Protein AF-A0A382QI37-F1 (afdb_monomer_lite)

Organism: NCBI:txid408172

Sequence (113 aa):
MNSPVSLENLIPEDISNKLNDAGVSFSELRKGCTTPEKLTEAIYTHWRSGAIRVERNWNGILDSPEIVHYSNSACFLPDDRIFLESTHSQTSWKVATWNVNSIRTRLPLLLNW

pLDDT: mean 76.85, std 12.62, range [31.05, 90.56]

Foldseek 3Di:
DDDLPALPNFADPVVVVCLAPPFDFPLVRCVRGPDNVSNQVSLLVCLVQVQKWKWACVVVPDPGTDTDHDDPPDDGDRGITIHGHDDPRPPVPPDDDDDPVVCVVCVVVVVVD

Secondary structure (DSSP, 8-state):
------HHHHS-HHHHHHHHHT-EEHHHHHHS-S-HHHHHHHHHHHHHTT-EEEEE-GGGTSSS-EEEPP-TT----TT-EEEE---------------HHHHHHHHHHHTT-

Structure (mmCIF, N/CA/C/O backbone):
data_AF-A0A382QI37-F1
#
_entry.id   AF-A0A382QI37-F1
#
loop_
_atom_site.group_PDB
_atom_site.id
_atom_site.type_symbol
_atom_site.label_atom_id
_atom_site.label_alt_id
_atom_site.label_comp_id
_atom_site.label_asym_id
_atom_site.label_entity_id
_atom_site.label_seq_id
_atom_site.pdbx_PDB_ins_code
_atom_site.Cartn_x
_atom_site.Cartn_y
_atom_site.Cartn_z
_atom_site.occupancy
_atom_site.B_iso_or_equiv
_atom_site.auth_seq_id
_atom_site.auth_comp_id
_atom_site.auth_asym_id
_atom_site.auth_atom_id
_atom_site.pdbx_PDB_model_num
ATOM 1 N N . MET A 1 1 ? 4.451 9.432 24.226 1.00 31.05 1 MET A N 1
ATOM 2 C CA . MET A 1 1 ? 4.813 8.222 23.462 1.00 31.05 1 MET A CA 1
ATOM 3 C C . MET A 1 1 ? 3.535 7.719 22.818 1.00 31.05 1 MET A C 1
ATOM 5 O O . MET A 1 1 ? 2.709 7.158 23.522 1.00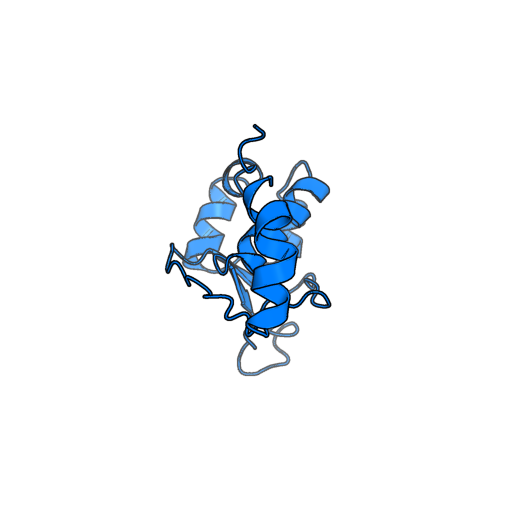 31.05 1 MET A O 1
ATOM 9 N N . ASN A 1 2 ? 3.309 8.019 21.539 1.00 33.28 2 ASN A N 1
ATOM 10 C CA . ASN A 1 2 ? 2.164 7.462 20.822 1.00 33.28 2 ASN A CA 1
ATOM 11 C C . ASN A 1 2 ? 2.604 6.092 20.317 1.00 33.28 2 ASN A C 1
ATOM 13 O O . ASN A 1 2 ? 3.533 6.019 19.514 1.00 33.28 2 ASN A O 1
ATOM 17 N N . SER A 1 3 ? 2.001 5.021 20.834 1.00 42.34 3 SER A N 1
ATOM 18 C CA . SER A 1 3 ? 2.168 3.696 20.241 1.00 42.34 3 SER A CA 1
ATOM 19 C C . SER A 1 3 ? 1.831 3.790 18.751 1.00 42.34 3 SER A C 1
ATOM 21 O O . SER A 1 3 ? 0.849 4.464 18.418 1.00 42.34 3 SER A O 1
ATOM 23 N N . PRO A 1 4 ? 2.624 3.179 17.851 1.00 51.38 4 PRO A N 1
ATOM 24 C CA . PRO A 1 4 ? 2.253 3.124 16.447 1.00 51.38 4 PRO A CA 1
ATOM 25 C C . PRO A 1 4 ? 0.857 2.511 16.382 1.00 51.38 4 PRO A C 1
ATOM 27 O O . PRO A 1 4 ? 0.600 1.476 16.999 1.00 51.38 4 PRO A O 1
ATOM 30 N N . VAL A 1 5 ? -0.074 3.205 15.732 1.00 54.00 5 VAL A N 1
ATOM 31 C CA . VAL A 1 5 ? -1.415 2.668 15.530 1.00 54.00 5 VAL A CA 1
ATOM 32 C C . VAL A 1 5 ? -1.242 1.457 14.626 1.00 54.00 5 VAL A C 1
ATOM 34 O O . VAL A 1 5 ? -0.999 1.607 13.431 1.00 54.00 5 VAL A O 1
ATOM 37 N N . SER A 1 6 ? -1.278 0.267 15.223 1.00 62.72 6 SER A N 1
ATOM 38 C CA . SER A 1 6 ? -1.120 -0.979 14.486 1.00 62.72 6 SER A CA 1
ATOM 39 C C . SER A 1 6 ? -2.221 -1.076 13.441 1.00 62.72 6 SER A C 1
ATOM 41 O O . SER A 1 6 ? -3.396 -0.887 13.758 1.00 62.72 6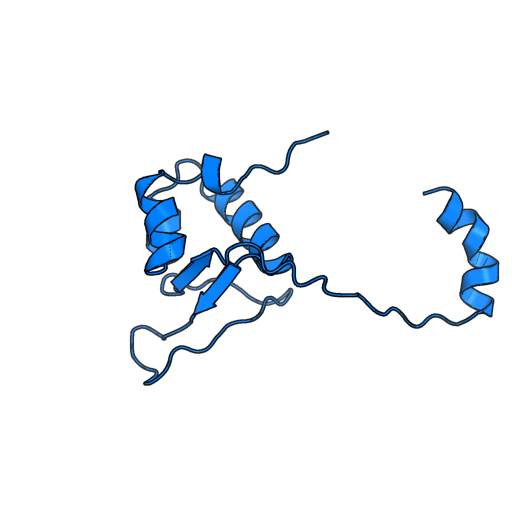 SER A O 1
ATOM 43 N N . LEU A 1 7 ? -1.830 -1.371 12.202 1.00 68.38 7 LEU A N 1
ATOM 44 C CA . LEU A 1 7 ? -2.733 -1.581 11.070 1.00 68.38 7 LEU A CA 1
ATOM 45 C C . LEU A 1 7 ? -3.856 -2.580 11.421 1.00 68.38 7 LEU A C 1
ATOM 47 O O . LEU A 1 7 ? -5.011 -2.372 11.064 1.00 68.38 7 LEU A O 1
ATOM 51 N N . GLU A 1 8 ? -3.518 -3.584 12.232 1.00 67.50 8 GLU A N 1
ATOM 52 C CA . GLU A 1 8 ? -4.408 -4.604 12.806 1.00 67.50 8 GLU A CA 1
ATOM 53 C C . GLU A 1 8 ? -5.566 -4.032 13.642 1.00 67.50 8 GLU A C 1
ATOM 55 O O . GLU A 1 8 ? -6.646 -4.604 13.663 1.00 67.50 8 GLU A O 1
ATOM 60 N N . ASN A 1 9 ? -5.386 -2.875 14.289 1.00 68.69 9 ASN A N 1
ATOM 61 C CA . ASN A 1 9 ? -6.438 -2.230 15.085 1.00 68.69 9 ASN A CA 1
ATOM 62 C C . ASN A 1 9 ? -7.369 -1.343 14.241 1.00 68.69 9 ASN A C 1
ATOM 64 O O . ASN A 1 9 ? -8.397 -0.879 14.734 1.00 68.69 9 ASN A O 1
ATOM 68 N N . LEU A 1 10 ? -6.989 -1.042 12.994 1.00 71.31 10 LEU A N 1
ATOM 69 C CA . LEU A 1 10 ? -7.743 -0.168 12.088 1.00 71.31 10 LEU A CA 1
ATOM 70 C C . LEU A 1 10 ? -8.581 -0.945 11.070 1.00 71.31 10 LEU A C 1
ATOM 72 O O . LEU A 1 10 ? -9.386 -0.339 10.359 1.00 71.31 10 LEU A O 1
ATOM 76 N N . ILE A 1 11 ? -8.375 -2.256 10.974 1.00 75.94 11 ILE A N 1
ATOM 77 C CA . ILE A 1 11 ? -8.949 -3.112 9.943 1.00 75.94 11 ILE A CA 1
ATOM 78 C C . ILE A 1 11 ? -9.641 -4.304 10.625 1.00 75.94 11 ILE A C 1
ATOM 80 O O . ILE A 1 11 ? -9.088 -4.858 11.571 1.00 75.94 11 ILE A O 1
ATOM 84 N N . PRO A 1 12 ? -10.831 -4.726 10.159 1.00 75.12 12 PRO A N 1
ATOM 85 C CA . PRO A 1 12 ? -11.477 -5.952 10.622 1.00 75.12 12 PRO A CA 1
ATOM 86 C C . PRO A 1 12 ? -10.579 -7.191 10.484 1.00 75.12 12 PRO A C 1
ATOM 88 O O . PRO A 1 12 ? -9.864 -7.343 9.492 1.00 75.12 12 PRO A O 1
ATOM 91 N N . GLU A 1 13 ? -10.680 -8.116 11.437 1.00 72.38 13 GLU A N 1
ATOM 92 C CA . GLU A 1 13 ? -9.867 -9.342 11.500 1.00 72.38 13 GLU A CA 1
ATOM 93 C C . GLU A 1 13 ? -9.999 -10.202 10.223 1.00 72.38 13 GLU A C 1
ATOM 95 O O . GLU A 1 13 ? -9.010 -10.719 9.704 1.00 72.38 13 GLU A O 1
ATOM 100 N N . ASP A 1 14 ? -11.195 -10.233 9.621 1.00 74.81 14 ASP A N 1
ATOM 101 C CA . ASP A 1 14 ? -11.466 -10.902 8.340 1.00 74.81 14 ASP A CA 1
ATOM 102 C C . ASP A 1 14 ? -10.627 -10.351 7.174 1.00 74.81 14 ASP A C 1
ATOM 104 O O . ASP A 1 14 ? -10.200 -11.096 6.289 1.00 74.81 14 ASP A O 1
ATOM 108 N N . ILE A 1 15 ? -10.394 -9.035 7.151 1.00 77.38 15 ILE A N 1
ATOM 109 C CA . ILE A 1 15 ? -9.594 -8.370 6.115 1.00 77.38 15 ILE A CA 1
ATOM 110 C C . ILE A 1 15 ? -8.101 -8.553 6.417 1.00 77.38 15 ILE A C 1
ATOM 112 O O . ILE A 1 15 ? -7.321 -8.749 5.488 1.00 77.38 15 ILE A O 1
ATOM 116 N N . SER A 1 16 ? -7.712 -8.559 7.697 1.00 75.50 16 SER A N 1
ATOM 117 C CA . SER A 1 16 ? -6.336 -8.843 8.132 1.00 75.50 16 SER A CA 1
ATOM 118 C C . SER A 1 16 ? -5.864 -10.231 7.682 1.00 75.50 16 SER A C 1
ATOM 120 O O . SER A 1 16 ? -4.790 -10.370 7.100 1.00 75.50 16 SER A O 1
ATOM 122 N N . ASN A 1 17 ? -6.705 -11.256 7.839 1.00 75.50 17 ASN A N 1
ATOM 123 C CA . ASN A 1 17 ? -6.378 -12.606 7.373 1.00 75.50 17 ASN A CA 1
ATOM 124 C C . ASN A 1 17 ? -6.216 -12.656 5.844 1.00 75.50 17 ASN A C 1
ATOM 126 O O . ASN A 1 17 ? -5.237 -13.195 5.332 1.00 75.50 17 ASN A O 1
ATOM 130 N N . LYS A 1 18 ? -7.115 -11.997 5.098 1.00 79.56 18 LYS A N 1
ATOM 131 C CA . LYS A 1 18 ? -7.010 -11.902 3.631 1.00 79.56 18 LYS A CA 1
ATOM 132 C C . LYS A 1 18 ? -5.756 -11.167 3.158 1.00 79.56 18 LYS A C 1
ATOM 134 O O . LYS A 1 18 ? -5.225 -11.513 2.106 1.00 79.56 18 LYS A O 1
ATOM 139 N N . LEU A 1 19 ? -5.294 -10.166 3.906 1.00 81.62 19 LEU A N 1
ATOM 140 C CA . LEU A 1 19 ? -4.067 -9.420 3.616 1.00 81.62 19 LEU A CA 1
ATOM 141 C C . LEU A 1 19 ? -2.818 -10.307 3.639 1.00 81.62 19 LEU A C 1
ATOM 143 O O . LEU A 1 19 ? -1.889 -10.033 2.882 1.00 81.62 19 LEU A O 1
ATOM 147 N N . ASN A 1 20 ? -2.795 -11.342 4.481 1.00 76.69 20 ASN A N 1
ATOM 148 C CA . ASN A 1 20 ? -1.680 -12.287 4.555 1.00 76.69 20 ASN A CA 1
ATOM 149 C C . ASN A 1 20 ? -1.760 -13.359 3.455 1.00 76.69 20 ASN A C 1
ATOM 151 O O . ASN A 1 20 ? -0.736 -13.712 2.876 1.00 76.69 20 ASN A O 1
ATOM 155 N N . ASP A 1 21 ? -2.965 -13.845 3.137 1.00 76.31 21 ASP A N 1
ATOM 156 C CA . ASP A 1 21 ? -3.133 -15.008 2.252 1.00 76.31 21 ASP A CA 1
ATOM 157 C C . ASP A 1 21 ? -3.304 -14.651 0.767 1.00 76.31 21 ASP A C 1
ATOM 159 O O . ASP A 1 21 ? -2.661 -15.236 -0.105 1.00 76.31 21 ASP A O 1
ATOM 163 N N . ALA A 1 22 ? -4.207 -13.717 0.453 1.00 78.88 22 ALA A N 1
ATOM 164 C CA . ALA A 1 22 ? -4.673 -13.463 -0.917 1.00 78.88 22 ALA A CA 1
ATOM 165 C C . ALA A 1 22 ? -4.395 -12.036 -1.413 1.00 78.88 22 ALA A C 1
ATOM 167 O O . ALA A 1 22 ? -4.496 -11.767 -2.615 1.00 78.88 22 ALA A O 1
ATOM 168 N N . GLY A 1 23 ? -4.046 -11.136 -0.492 1.00 83.25 23 GLY A N 1
ATOM 169 C CA . GLY A 1 23 ? -3.916 -9.708 -0.736 1.00 83.25 23 GLY A CA 1
ATOM 170 C C . GLY A 1 23 ? -5.275 -9.026 -0.883 1.00 83.25 23 GLY A C 1
ATOM 171 O O . GLY A 1 23 ? -6.248 -9.598 -1.380 1.00 83.25 23 GLY A O 1
ATOM 172 N N . VAL A 1 24 ? -5.354 -7.771 -0.449 1.00 88.12 24 VAL A N 1
ATOM 173 C CA . VAL A 1 24 ? -6.599 -6.989 -0.463 1.00 88.12 24 VAL A CA 1
ATOM 174 C C . VAL A 1 24 ? -6.417 -5.740 -1.311 1.00 88.12 24 VAL A C 1
ATOM 176 O O . VAL A 1 24 ? -5.382 -5.079 -1.242 1.00 88.12 24 VAL A O 1
ATOM 179 N N . SER A 1 25 ? -7.422 -5.405 -2.122 1.00 88.88 25 SER A N 1
ATOM 180 C CA . SER A 1 25 ? -7.400 -4.157 -2.891 1.00 88.88 25 SER A CA 1
ATOM 181 C C . SER A 1 25 ? -7.441 -2.937 -1.966 1.00 88.88 25 SER A C 1
ATOM 183 O O . SER A 1 25 ? -8.174 -2.920 -0.973 1.00 88.88 25 SER A O 1
ATOM 185 N N . PHE A 1 26 ? -6.705 -1.876 -2.298 1.00 88.00 26 PHE A N 1
ATOM 186 C CA . PHE A 1 26 ? -6.713 -0.648 -1.499 1.00 88.00 26 PHE A CA 1
ATOM 187 C C . PHE A 1 26 ? -8.126 -0.053 -1.353 1.00 88.00 26 PHE A C 1
ATOM 189 O O . PHE A 1 26 ? -8.481 0.480 -0.299 1.00 88.00 26 PHE A O 1
ATOM 196 N N . SER A 1 27 ? -8.967 -0.176 -2.385 1.00 85.94 27 SER A N 1
ATOM 197 C CA . SER A 1 27 ? -10.359 0.280 -2.333 1.00 85.94 27 SER A CA 1
ATOM 198 C C . SER A 1 27 ? -11.222 -0.498 -1.329 1.00 85.94 27 SER A C 1
ATOM 200 O O . SER A 1 27 ? -12.019 0.115 -0.616 1.00 85.94 27 SER A O 1
ATOM 202 N N . GLU A 1 28 ? -11.058 -1.819 -1.231 1.00 85.81 28 GLU A N 1
ATOM 203 C CA . GLU A 1 28 ? -11.745 -2.671 -0.251 1.00 85.81 28 GLU A CA 1
ATOM 204 C C . GLU A 1 28 ? -11.264 -2.369 1.171 1.00 85.81 28 GLU A C 1
ATOM 206 O O . GLU A 1 28 ? -12.080 -2.158 2.069 1.00 85.81 28 GLU A O 1
ATOM 211 N N . LEU A 1 29 ? -9.950 -2.215 1.344 1.00 84.81 29 LEU A N 1
ATOM 212 C CA . LEU A 1 29 ? -9.317 -1.791 2.594 1.00 84.81 29 LEU A CA 1
ATOM 213 C C . LEU A 1 29 ? -9.876 -0.460 3.106 1.00 84.81 29 LEU A C 1
ATOM 215 O O . LEU A 1 29 ? -10.230 -0.326 4.277 1.00 84.81 29 LEU A O 1
ATOM 219 N N . ARG A 1 30 ? -10.013 0.521 2.209 1.00 84.00 30 ARG A N 1
ATOM 220 C CA . ARG A 1 30 ? -10.558 1.838 2.545 1.00 84.00 30 ARG A CA 1
ATOM 221 C C . ARG A 1 30 ? -12.041 1.785 2.913 1.00 84.00 30 ARG A C 1
ATOM 223 O O . ARG A 1 30 ? -12.463 2.551 3.772 1.00 84.00 30 ARG A O 1
ATOM 230 N N . LYS A 1 31 ? -12.828 0.911 2.277 1.00 83.25 31 LYS A N 1
ATOM 231 C CA . LYS A 1 31 ? -14.259 0.724 2.587 1.00 83.25 31 LYS A CA 1
ATOM 232 C C . LYS A 1 31 ? -14.480 0.006 3.918 1.00 83.25 31 LYS A C 1
ATOM 234 O O . LYS A 1 31 ? -15.447 0.312 4.604 1.00 83.25 31 LYS A O 1
ATOM 239 N N . GLY A 1 32 ? -13.604 -0.935 4.265 1.00 74.88 32 GLY A N 1
ATOM 240 C CA . GLY A 1 32 ? -13.690 -1.714 5.501 1.00 74.88 32 GLY A CA 1
ATOM 241 C C . GLY A 1 32 ? -13.235 -0.970 6.760 1.00 74.88 32 GLY A C 1
ATOM 242 O O . GLY A 1 32 ? -13.384 -1.500 7.856 1.00 74.88 32 GLY A O 1
ATOM 243 N N . CYS A 1 33 ? -12.681 0.238 6.627 1.00 76.81 33 CYS A N 1
ATOM 244 C CA . CYS A 1 33 ? -12.120 0.992 7.741 1.00 76.81 33 CYS A CA 1
ATOM 245 C C . CYS A 1 33 ? -13.020 2.150 8.185 1.00 76.81 33 CYS A C 1
ATOM 247 O O . CYS A 1 33 ? -13.484 2.955 7.379 1.00 76.81 33 CYS A O 1
ATOM 249 N N . THR A 1 34 ? -13.178 2.290 9.500 1.00 73.88 34 THR A N 1
ATOM 250 C CA . THR A 1 34 ? -13.941 3.371 10.140 1.00 73.88 34 THR A CA 1
ATOM 251 C C . THR A 1 34 ? -13.233 4.732 10.059 1.00 73.88 34 THR A C 1
ATOM 253 O O . THR A 1 34 ? -13.887 5.770 10.113 1.00 73.88 34 THR A O 1
ATOM 256 N N . THR A 1 35 ? -11.899 4.751 9.928 1.00 80.19 35 THR A N 1
ATOM 257 C CA . THR A 1 35 ? -11.077 5.977 9.879 1.00 80.19 35 THR A CA 1
ATOM 258 C C . THR A 1 35 ? -10.056 5.933 8.729 1.00 80.19 35 THR A C 1
ATOM 260 O O . THR A 1 35 ? -8.898 5.557 8.943 1.00 80.19 35 THR A O 1
ATOM 263 N N . PRO A 1 36 ? -10.440 6.338 7.504 1.00 76.19 36 PRO A N 1
ATOM 264 C CA . PRO A 1 36 ? -9.621 6.156 6.299 1.00 76.19 36 PRO A CA 1
ATOM 265 C C . PRO A 1 36 ? -8.318 6.975 6.291 1.00 76.19 36 PRO A C 1
ATOM 267 O O . PRO A 1 36 ? -7.334 6.565 5.675 1.00 76.19 36 PRO A O 1
ATOM 270 N N . GLU A 1 37 ? -8.281 8.116 6.979 1.00 80.00 37 GLU A N 1
ATOM 271 C CA . GLU A 1 37 ? -7.091 8.977 7.080 1.00 80.00 37 GLU A CA 1
ATOM 272 C C . GLU A 1 37 ? -5.970 8.285 7.865 1.00 80.00 37 GLU A C 1
ATOM 274 O O . GLU A 1 37 ? -4.858 8.130 7.360 1.00 80.00 37 GLU A O 1
ATOM 279 N N . LYS A 1 38 ? -6.296 7.773 9.059 1.00 81.94 38 LYS A N 1
ATOM 280 C CA . LYS A 1 38 ? -5.360 7.024 9.913 1.00 81.94 38 LYS A CA 1
ATOM 281 C C . LYS A 1 38 ? -4.903 5.725 9.259 1.00 81.94 38 LYS A C 1
ATOM 283 O O . LYS A 1 38 ? -3.743 5.349 9.391 1.00 81.94 38 LYS A O 1
ATOM 288 N N . LEU A 1 39 ? -5.801 5.060 8.528 1.00 83.94 39 LEU A N 1
ATOM 289 C CA . LEU A 1 39 ? -5.458 3.867 7.758 1.00 83.94 39 LEU A CA 1
ATOM 290 C C . LEU A 1 39 ? -4.408 4.180 6.695 1.00 83.94 39 LEU A C 1
ATOM 292 O O . LEU A 1 39 ? -3.429 3.454 6.566 1.00 83.94 39 LEU A O 1
ATOM 296 N N . THR A 1 40 ? -4.607 5.260 5.941 1.00 83.44 40 THR A N 1
ATOM 297 C CA . THR A 1 40 ? -3.683 5.650 4.874 1.00 83.44 40 THR A CA 1
ATOM 298 C C . THR A 1 40 ? -2.292 5.918 5.450 1.00 83.44 40 THR A C 1
ATOM 300 O O . THR A 1 40 ? -1.308 5.385 4.944 1.00 83.44 40 THR A O 1
ATOM 303 N N . GLU A 1 41 ? -2.207 6.670 6.551 1.00 84.94 41 GLU A N 1
ATOM 304 C CA . GLU A 1 41 ? -0.946 6.929 7.258 1.00 84.94 41 GLU A CA 1
ATOM 305 C C . GLU A 1 41 ? -0.269 5.637 7.743 1.00 84.94 41 GLU A C 1
ATOM 307 O O . GLU A 1 41 ? 0.934 5.449 7.530 1.00 84.94 41 GLU A O 1
ATOM 312 N N . ALA A 1 42 ? -1.037 4.719 8.336 1.00 84.00 42 ALA A N 1
ATOM 313 C CA . ALA A 1 42 ? -0.524 3.429 8.781 1.00 84.00 42 ALA A CA 1
ATOM 314 C C . ALA A 1 42 ? 0.015 2.606 7.598 1.00 84.00 42 ALA A C 1
ATOM 316 O O . ALA A 1 42 ? 1.158 2.156 7.643 1.00 84.00 42 ALA A O 1
ATOM 317 N N . ILE A 1 43 ? -0.744 2.475 6.504 1.00 85.88 43 ILE A N 1
ATOM 318 C CA . ILE A 1 43 ? -0.320 1.726 5.311 1.00 85.88 43 ILE A CA 1
ATOM 319 C C . ILE A 1 43 ? 0.980 2.305 4.739 1.00 85.88 43 ILE A C 1
ATOM 321 O O . ILE A 1 43 ? 1.915 1.550 4.481 1.00 85.88 43 ILE A O 1
ATOM 325 N N . TYR A 1 44 ? 1.093 3.628 4.571 1.00 85.81 44 TYR A N 1
ATOM 326 C CA . TYR A 1 44 ? 2.340 4.228 4.077 1.00 85.81 44 TYR A CA 1
ATOM 327 C C . TYR A 1 44 ? 3.513 4.011 5.036 1.00 85.81 44 TYR A C 1
ATOM 329 O O . TYR A 1 44 ? 4.637 3.794 4.584 1.00 85.81 44 TYR A O 1
ATOM 337 N N . THR A 1 45 ? 3.266 4.031 6.347 1.00 84.81 45 THR A N 1
ATOM 338 C CA . THR A 1 45 ? 4.291 3.741 7.358 1.00 84.81 45 THR A CA 1
ATOM 339 C C . THR A 1 45 ? 4.792 2.302 7.236 1.00 84.81 45 THR A C 1
ATOM 341 O O . THR A 1 45 ? 6.002 2.079 7.192 1.00 84.81 45 THR A O 1
ATOM 344 N N . HIS A 1 46 ? 3.877 1.342 7.100 1.00 83.75 46 HIS A N 1
ATOM 345 C CA . HIS A 1 46 ? 4.196 -0.072 6.913 1.00 83.75 46 HIS A CA 1
ATOM 346 C C . HIS A 1 46 ? 4.861 -0.357 5.555 1.00 83.75 46 HIS A C 1
ATOM 348 O O . HIS A 1 46 ? 5.790 -1.160 5.468 1.00 83.75 46 HIS A O 1
ATOM 354 N N . TRP A 1 47 ? 4.459 0.335 4.488 1.00 86.31 47 TRP A N 1
ATOM 355 C CA . TRP A 1 47 ? 5.103 0.212 3.179 1.00 86.31 47 TRP A CA 1
ATOM 356 C C . TRP A 1 47 ? 6.524 0.777 3.194 1.00 86.31 47 TRP A C 1
ATOM 358 O O . TRP A 1 47 ? 7.457 0.144 2.702 1.00 86.31 47 TRP A O 1
ATOM 368 N N . ARG A 1 48 ? 6.722 1.925 3.851 1.00 82.44 48 ARG A N 1
ATOM 369 C CA . ARG A 1 48 ? 8.045 2.519 4.067 1.00 82.44 48 ARG A CA 1
ATOM 370 C C . ARG A 1 48 ? 8.961 1.627 4.902 1.00 82.44 48 ARG A C 1
ATOM 372 O O . ARG A 1 48 ? 10.172 1.674 4.702 1.00 82.44 48 ARG A O 1
ATOM 379 N N . SER A 1 49 ? 8.418 0.852 5.841 1.00 81.94 49 SER A N 1
ATOM 380 C CA . SER A 1 49 ? 9.200 -0.109 6.624 1.00 81.94 49 SER A CA 1
ATOM 381 C C . SER A 1 49 ? 9.442 -1.436 5.898 1.00 81.94 49 SER A C 1
ATOM 383 O O . SER A 1 49 ? 10.097 -2.303 6.466 1.00 81.94 49 SER A O 1
ATOM 385 N N . GLY A 1 50 ? 8.904 -1.617 4.686 1.00 78.75 50 GLY A N 1
ATOM 386 C CA . GLY A 1 50 ? 9.001 -2.873 3.941 1.00 78.75 50 GLY A CA 1
ATOM 387 C C . GLY A 1 50 ? 8.142 -4.003 4.514 1.00 78.75 50 GLY A C 1
ATOM 388 O O . GLY A 1 50 ? 8.385 -5.156 4.203 1.00 78.75 50 GLY A O 1
ATOM 389 N N . ALA A 1 51 ? 7.156 -3.689 5.359 1.00 81.25 51 ALA A N 1
ATOM 390 C CA . ALA A 1 51 ? 6.225 -4.674 5.920 1.00 81.25 51 ALA A CA 1
ATOM 391 C C . ALA A 1 51 ? 5.029 -4.957 4.992 1.00 81.25 51 ALA A C 1
ATOM 393 O O . ALA A 1 51 ? 4.182 -5.791 5.300 1.00 81.25 51 ALA A O 1
ATOM 394 N N . ILE A 1 52 ? 4.924 -4.219 3.886 1.00 86.94 52 ILE A N 1
ATOM 395 C CA . ILE A 1 52 ? 3.860 -4.363 2.900 1.00 86.94 52 ILE A CA 1
ATOM 396 C C . ILE A 1 52 ? 4.473 -4.523 1.518 1.00 86.94 52 ILE A C 1
ATOM 398 O O . ILE A 1 52 ? 5.304 -3.712 1.096 1.00 86.94 52 ILE A O 1
ATOM 402 N N . ARG A 1 53 ? 3.967 -5.515 0.790 1.00 88.25 53 ARG A N 1
ATOM 403 C CA . ARG A 1 53 ? 4.178 -5.680 -0.643 1.00 88.25 53 ARG A CA 1
ATOM 404 C C . ARG A 1 53 ? 2.948 -5.182 -1.391 1.00 88.25 53 ARG A C 1
ATOM 406 O O . ARG A 1 53 ? 1.815 -5.470 -1.014 1.00 88.25 53 ARG A O 1
ATOM 413 N N . VAL A 1 54 ? 3.187 -4.427 -2.458 1.00 90.19 54 VAL A N 1
ATOM 414 C CA . VAL A 1 54 ? 2.135 -3.836 -3.286 1.00 90.19 54 VAL A CA 1
ATOM 415 C C . VAL A 1 54 ? 2.254 -4.403 -4.683 1.00 90.19 54 VAL A C 1
ATOM 417 O O . VAL A 1 54 ? 3.306 -4.284 -5.307 1.00 90.19 54 VAL A O 1
ATOM 420 N N . GLU A 1 55 ? 1.180 -5.005 -5.168 1.00 90.56 55 GLU A N 1
ATOM 421 C CA . GLU A 1 55 ? 1.090 -5.529 -6.521 1.00 90.56 55 GLU A CA 1
ATOM 422 C C . GLU A 1 55 ? 0.114 -4.704 -7.343 1.00 90.56 55 GLU A C 1
ATOM 424 O O . GLU A 1 55 ? -1.059 -4.541 -6.992 1.00 90.56 55 GLU A O 1
ATOM 429 N N . ARG A 1 56 ? 0.602 -4.209 -8.476 1.00 90.12 56 ARG A N 1
ATOM 430 C CA . ARG A 1 56 ? -0.182 -3.451 -9.437 1.00 90.12 56 ARG A CA 1
ATOM 431 C C . ARG A 1 56 ? -0.437 -4.303 -10.661 1.00 90.12 56 ARG A C 1
ATOM 433 O O . ARG A 1 56 ? 0.480 -4.642 -11.401 1.00 90.12 56 ARG A O 1
ATOM 440 N N . ASN A 1 57 ? -1.706 -4.624 -10.882 1.00 84.69 57 ASN A N 1
ATOM 441 C CA . ASN A 1 57 ? -2.130 -5.426 -12.026 1.00 84.69 57 ASN A CA 1
ATOM 442 C C . ASN A 1 57 ? -2.943 -4.627 -13.062 1.00 84.69 57 ASN A C 1
ATOM 444 O O . ASN A 1 57 ? -3.439 -5.206 -14.019 1.00 84.69 57 ASN A O 1
ATOM 448 N N . TRP A 1 58 ? -3.142 -3.312 -12.872 1.00 83.38 58 TRP A N 1
ATOM 449 C CA . TRP A 1 58 ? -3.963 -2.466 -13.760 1.00 83.38 58 TRP A CA 1
ATOM 450 C C . TRP A 1 58 ? -5.280 -3.144 -14.190 1.00 83.38 58 TRP A C 1
ATOM 452 O O . TRP A 1 58 ? -5.636 -3.153 -15.363 1.00 83.38 58 TRP A O 1
ATOM 462 N N . ASN A 1 59 ? -5.973 -3.783 -13.243 1.00 78.69 59 ASN A N 1
ATOM 463 C CA . ASN A 1 59 ? -7.194 -4.554 -13.496 1.00 78.69 59 ASN A CA 1
ATOM 464 C C . ASN A 1 59 ? -7.055 -5.700 -14.533 1.00 78.69 59 ASN A C 1
ATOM 466 O O . ASN A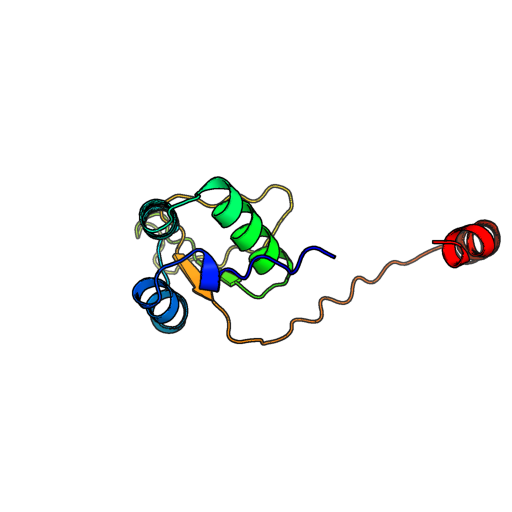 1 59 ? -7.979 -5.976 -15.294 1.00 78.69 59 ASN A O 1
ATOM 470 N N . GLY A 1 60 ? -5.901 -6.371 -14.567 1.00 79.44 60 GLY A N 1
ATOM 471 C CA . GLY A 1 60 ? -5.620 -7.497 -15.464 1.00 79.44 60 GLY A CA 1
ATOM 472 C C . GLY A 1 60 ? -5.100 -7.096 -16.845 1.00 79.44 60 GLY A C 1
ATOM 473 O O . GLY A 1 60 ? -5.075 -7.933 -17.739 1.00 79.44 60 GLY A O 1
ATOM 474 N N . ILE A 1 61 ? -4.699 -5.833 -17.035 1.00 82.19 61 ILE A N 1
ATOM 475 C CA . ILE A 1 61 ? -4.027 -5.388 -18.269 1.00 82.19 61 ILE A CA 1
ATOM 476 C C . ILE A 1 61 ? -2.620 -5.992 -18.376 1.00 82.19 61 ILE A C 1
ATOM 478 O O . ILE A 1 61 ? -2.133 -6.218 -19.480 1.00 82.19 61 ILE A O 1
ATOM 482 N N . LEU A 1 62 ? -1.961 -6.235 -17.241 1.00 79.62 62 LEU A N 1
ATOM 483 C CA . LEU A 1 62 ? -0.664 -6.898 -17.204 1.00 79.62 62 LEU A CA 1
ATOM 484 C C . LEU A 1 62 ? -0.852 -8.412 -17.055 1.00 79.62 62 LEU A C 1
ATOM 486 O O . LEU A 1 62 ? -1.600 -8.867 -16.194 1.00 79.62 62 LEU A O 1
ATOM 490 N N . ASP A 1 63 ? -0.111 -9.193 -17.844 1.00 77.31 63 ASP A N 1
ATOM 491 C CA . ASP A 1 63 ? -0.071 -10.656 -17.697 1.00 77.31 63 ASP A CA 1
ATOM 492 C C . ASP A 1 63 ? 0.537 -11.081 -16.347 1.00 77.31 63 ASP A C 1
ATOM 494 O O . ASP A 1 63 ? 0.205 -12.133 -15.799 1.00 77.31 63 ASP A O 1
ATOM 498 N N . SER A 1 64 ? 1.419 -10.246 -15.788 1.00 84.19 64 SER A N 1
ATOM 499 C CA . SER A 1 64 ? 2.027 -10.426 -14.469 1.00 84.19 64 SER A CA 1
ATOM 500 C C . SER A 1 64 ? 1.945 -9.131 -13.653 1.00 84.19 64 SER A C 1
ATOM 502 O O . SER A 1 64 ? 2.371 -8.090 -14.165 1.00 84.19 64 SER A O 1
ATOM 504 N N . PRO A 1 65 ? 1.484 -9.170 -12.389 1.00 85.12 65 PRO A N 1
ATOM 505 C CA . PRO A 1 65 ? 1.454 -7.987 -11.537 1.00 85.12 65 PRO A CA 1
ATOM 506 C C . PRO A 1 65 ? 2.856 -7.407 -11.326 1.00 85.12 65 PRO A C 1
ATOM 508 O O . PRO A 1 65 ? 3.812 -8.136 -11.059 1.00 85.12 65 PRO A O 1
ATOM 511 N N . GLU A 1 66 ? 2.973 -6.085 -11.405 1.00 88.81 66 GLU A N 1
ATOM 512 C CA . GLU A 1 66 ? 4.205 -5.369 -11.085 1.00 88.81 66 GLU A CA 1
ATOM 513 C C . GLU A 1 66 ? 4.296 -5.135 -9.573 1.00 88.81 66 GLU A C 1
ATOM 515 O O . GLU A 1 66 ? 3.331 -4.691 -8.947 1.00 88.81 66 GLU A O 1
ATOM 520 N N . ILE A 1 67 ? 5.461 -5.398 -8.975 1.00 88.38 67 ILE A N 1
ATOM 521 C CA . ILE A 1 67 ? 5.708 -5.069 -7.568 1.00 88.38 67 ILE A CA 1
ATOM 522 C C . ILE A 1 67 ? 6.078 -3.590 -7.470 1.00 88.38 67 ILE A C 1
ATOM 524 O O . ILE A 1 67 ? 7.126 -3.162 -7.954 1.00 88.38 67 ILE A O 1
ATOM 528 N N . VAL A 1 68 ? 5.236 -2.807 -6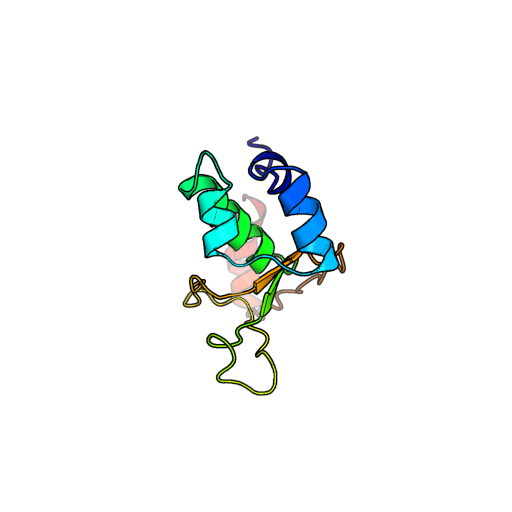.800 1.00 87.75 68 VAL A N 1
ATOM 529 C CA . VAL A 1 68 ? 5.481 -1.382 -6.581 1.00 87.75 68 VAL A CA 1
ATOM 530 C C . VAL A 1 68 ? 6.277 -1.209 -5.290 1.00 87.75 68 VAL A C 1
ATOM 532 O O . VAL A 1 68 ? 5.811 -1.513 -4.189 1.00 87.75 68 VAL A O 1
ATOM 535 N N . HIS A 1 69 ? 7.495 -0.690 -5.416 1.00 86.25 69 HIS A N 1
ATOM 536 C CA . HIS A 1 69 ? 8.319 -0.319 -4.269 1.00 86.25 69 HIS A CA 1
ATOM 537 C C . HIS A 1 69 ? 7.933 1.061 -3.732 1.00 86.25 69 HIS A C 1
ATOM 539 O O . HIS A 1 69 ? 7.545 1.956 -4.486 1.00 86.25 69 HIS A O 1
ATOM 545 N N . TYR A 1 70 ? 8.085 1.253 -2.421 1.00 84.31 70 TYR A N 1
ATOM 546 C CA . TYR A 1 70 ? 7.827 2.547 -1.802 1.00 84.31 70 TYR A CA 1
ATOM 547 C C . TYR A 1 70 ? 8.777 3.623 -2.359 1.00 84.31 70 TYR A C 1
ATOM 549 O O . TYR A 1 70 ? 9.999 3.467 -2.359 1.00 84.31 70 TYR A O 1
ATOM 557 N N . SER A 1 71 ? 8.205 4.759 -2.755 1.00 82.50 71 SER A N 1
ATOM 558 C CA . SER A 1 71 ? 8.908 6.005 -3.074 1.00 82.50 71 SER A CA 1
ATOM 559 C C . SER A 1 71 ? 8.132 7.176 -2.474 1.00 82.50 71 SER A C 1
ATOM 561 O O . SER A 1 71 ? 6.919 7.100 -2.310 1.00 82.50 71 SER A O 1
ATOM 563 N N . ASN A 1 72 ? 8.802 8.294 -2.184 1.00 80.69 72 ASN A N 1
ATOM 564 C CA . ASN A 1 72 ? 8.132 9.490 -1.654 1.00 80.69 72 ASN A CA 1
ATOM 565 C C . ASN A 1 72 ? 7.100 10.091 -2.626 1.00 80.69 72 ASN A C 1
ATOM 567 O O . ASN A 1 72 ? 6.241 10.852 -2.196 1.00 80.69 72 ASN A O 1
ATOM 571 N N . SER A 1 73 ? 7.196 9.778 -3.920 1.00 83.56 73 SER A N 1
ATOM 572 C CA . SER A 1 73 ? 6.226 10.177 -4.946 1.00 83.56 73 SER A CA 1
ATOM 573 C C . SER A 1 73 ? 5.225 9.073 -5.297 1.00 83.56 73 SER A C 1
ATOM 575 O O . SER A 1 73 ? 4.378 9.282 -6.164 1.00 83.56 73 SER A O 1
ATOM 577 N N . ALA A 1 74 ? 5.339 7.890 -4.687 1.00 83.75 74 ALA A N 1
ATOM 578 C CA . ALA A 1 74 ? 4.447 6.778 -4.973 1.00 83.75 74 ALA A CA 1
ATOM 579 C C . ALA A 1 74 ? 3.091 6.986 -4.295 1.00 83.75 74 ALA A C 1
ATOM 581 O O . ALA A 1 74 ? 3.004 7.505 -3.182 1.00 83.75 74 ALA A O 1
ATOM 582 N N . CYS A 1 75 ? 2.036 6.533 -4.967 1.00 86.19 75 CYS A N 1
ATOM 583 C CA . CYS A 1 75 ? 0.692 6.503 -4.420 1.00 86.19 75 CYS A CA 1
ATOM 584 C C . CYS A 1 75 ? 0.012 5.158 -4.679 1.00 86.19 75 CYS A C 1
ATOM 586 O O . CYS A 1 75 ? 0.309 4.477 -5.667 1.00 86.19 75 CYS A O 1
ATOM 588 N N . PHE A 1 76 ? -0.908 4.804 -3.781 1.00 88.12 76 PHE A N 1
ATOM 589 C CA . PHE A 1 76 ? -1.803 3.666 -3.958 1.00 88.12 76 PHE A CA 1
ATOM 590 C C . PHE A 1 76 ? -2.914 4.001 -4.948 1.00 88.12 76 PHE A C 1
ATOM 592 O O . PHE A 1 76 ? -3.597 5.022 -4.817 1.00 88.12 76 PHE A O 1
ATOM 599 N N . LEU A 1 77 ? -3.120 3.109 -5.907 1.00 89.31 77 LEU A N 1
ATOM 600 C CA . LEU A 1 77 ? -4.296 3.088 -6.760 1.00 89.31 77 LEU A CA 1
ATOM 601 C C . LEU A 1 77 ? -5.397 2.234 -6.113 1.00 89.31 77 LEU A C 1
ATOM 603 O O . LEU A 1 77 ? -5.096 1.334 -5.331 1.00 89.31 77 LEU A O 1
ATOM 607 N N . PRO A 1 78 ? -6.678 2.477 -6.439 1.00 85.88 78 PRO A N 1
ATOM 608 C CA . PRO A 1 78 ? -7.802 1.711 -5.890 1.00 85.88 78 PRO A CA 1
ATOM 609 C C . PRO A 1 78 ? -7.693 0.192 -6.097 1.00 85.88 78 PRO A C 1
ATOM 611 O O . PRO A 1 78 ? -8.165 -0.573 -5.251 1.00 85.88 78 PRO A O 1
ATOM 614 N N . ASP A 1 79 ? -7.061 -0.214 -7.199 1.00 87.38 79 AS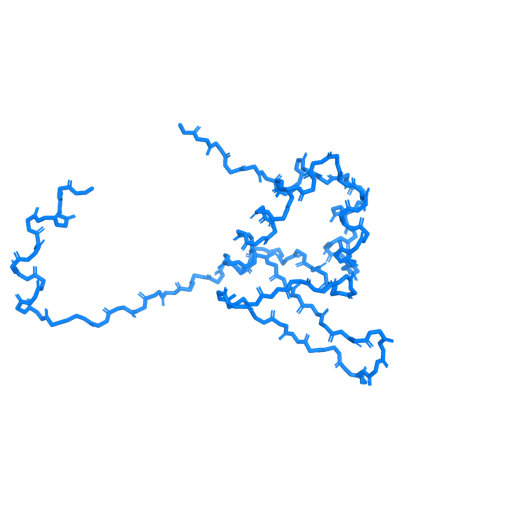P A N 1
ATOM 615 C CA . ASP A 1 79 ? -6.917 -1.606 -7.635 1.00 87.38 79 ASP A CA 1
ATOM 616 C C . ASP A 1 79 ? -5.610 -2.257 -7.167 1.00 87.38 79 ASP A C 1
ATOM 618 O O . ASP A 1 79 ? -5.396 -3.446 -7.409 1.00 87.38 79 ASP A O 1
ATOM 622 N N . ASP A 1 80 ? -4.727 -1.498 -6.511 1.00 89.44 80 ASP A N 1
ATOM 623 C CA . ASP A 1 80 ? -3.478 -2.047 -5.994 1.00 89.44 80 ASP A CA 1
ATOM 624 C C . ASP A 1 80 ? -3.785 -3.085 -4.919 1.00 89.44 80 ASP A C 1
ATOM 626 O O . ASP A 1 80 ? -4.536 -2.825 -3.972 1.00 89.44 80 ASP A O 1
ATOM 630 N N . ARG A 1 81 ? -3.186 -4.265 -5.069 1.00 89.38 81 ARG A N 1
ATOM 631 C CA . ARG A 1 81 ? -3.292 -5.354 -4.106 1.00 89.38 81 ARG A CA 1
ATOM 632 C C . ARG A 1 81 ? -2.196 -5.221 -3.069 1.00 89.38 81 ARG A C 1
ATOM 634 O O . ARG A 1 81 ? -1.014 -5.179 -3.394 1.00 89.38 81 ARG A O 1
ATOM 641 N N . ILE A 1 82 ? -2.614 -5.150 -1.818 1.00 89.69 82 ILE A N 1
ATOM 642 C CA . ILE A 1 82 ? -1.754 -4.971 -0.660 1.00 89.69 82 ILE A CA 1
ATOM 643 C C . ILE A 1 82 ? -1.639 -6.315 0.043 1.00 89.69 82 ILE A C 1
ATOM 645 O O . ILE A 1 82 ? -2.654 -6.933 0.367 1.00 89.69 82 ILE A O 1
ATOM 649 N N . PHE A 1 83 ? -0.404 -6.733 0.286 1.00 88.12 83 PHE A N 1
ATOM 650 C CA . PHE A 1 83 ? -0.059 -7.928 1.040 1.00 88.12 83 PHE A CA 1
ATOM 651 C C . PHE A 1 83 ? 0.727 -7.520 2.281 1.00 88.12 83 PHE A C 1
ATOM 653 O O . PHE A 1 83 ? 1.666 -6.723 2.180 1.00 88.12 83 PHE A O 1
ATOM 660 N N . LEU A 1 84 ? 0.353 -8.057 3.441 1.00 85.12 84 LEU A N 1
ATOM 661 C CA . LEU A 1 84 ? 1.163 -7.947 4.652 1.00 85.12 84 LEU A CA 1
ATOM 662 C C . LEU A 1 84 ? 2.261 -9.004 4.572 1.00 85.12 84 LEU A C 1
ATOM 664 O O . LEU A 1 84 ? 1.993 -10.200 4.514 1.00 85.12 84 LEU A O 1
ATOM 668 N N . GLU A 1 85 ? 3.511 -8.558 4.520 1.00 77.00 85 GLU A N 1
ATOM 669 C CA . GLU A 1 85 ? 4.641 -9.473 4.511 1.00 77.00 85 GLU A CA 1
ATOM 670 C C . GLU A 1 85 ? 4.974 -9.804 5.968 1.00 77.00 85 GLU A C 1
ATOM 672 O O . GLU A 1 85 ? 5.238 -8.909 6.776 1.00 77.00 85 GLU A O 1
ATOM 677 N N . SER A 1 86 ? 4.923 -11.090 6.330 1.00 59.69 86 SER A N 1
ATOM 678 C CA . SER A 1 86 ? 5.235 -11.560 7.679 1.00 59.69 86 SER A CA 1
ATOM 679 C C . SER A 1 86 ? 6.723 -11.356 7.957 1.00 59.69 86 SER A C 1
ATOM 681 O O . SER A 1 86 ? 7.547 -12.226 7.694 1.00 59.69 86 SER A O 1
ATOM 683 N N . THR A 1 87 ? 7.059 -10.164 8.437 1.00 48.69 87 THR A N 1
ATOM 684 C CA . THR A 1 87 ? 8.306 -9.793 9.106 1.00 48.69 87 THR A CA 1
ATOM 685 C C . THR A 1 87 ? 9.565 -10.448 8.531 1.00 48.69 87 THR A C 1
ATOM 687 O O . THR A 1 87 ? 10.404 -10.946 9.279 1.00 48.69 87 THR A O 1
ATOM 690 N N . HIS A 1 88 ? 9.794 -10.373 7.219 1.00 47.41 88 HIS A N 1
ATOM 691 C CA . HIS A 1 88 ? 11.180 -10.232 6.799 1.00 47.41 88 HIS A CA 1
ATOM 692 C C . HIS A 1 88 ? 11.529 -8.783 7.065 1.00 47.41 88 HIS A C 1
ATOM 694 O O . HIS A 1 88 ? 11.244 -7.900 6.267 1.00 47.41 88 HIS A O 1
ATOM 700 N N . SER A 1 89 ? 12.089 -8.536 8.250 1.00 48.22 89 SER A N 1
ATOM 701 C CA . SER A 1 89 ? 12.734 -7.280 8.592 1.00 48.22 89 SER A CA 1
ATOM 702 C C . SER A 1 89 ? 13.794 -6.994 7.531 1.00 48.22 89 SER A C 1
ATOM 704 O O . SER A 1 89 ? 14.961 -7.368 7.683 1.00 48.22 89 SER A O 1
ATOM 706 N N . GLN A 1 90 ? 13.395 -6.356 6.433 1.00 50.03 90 GLN A N 1
ATOM 707 C CA . GLN A 1 90 ? 14.314 -5.687 5.544 1.00 50.03 90 GLN A CA 1
ATOM 708 C C . GLN A 1 90 ? 14.847 -4.532 6.374 1.00 50.03 90 GLN A C 1
ATOM 710 O O . GLN A 1 90 ? 14.295 -3.436 6.417 1.00 50.03 90 GLN A O 1
ATOM 715 N N . THR A 1 91 ? 15.905 -4.819 7.126 1.00 50.62 91 THR A N 1
ATOM 716 C CA . THR A 1 91 ? 16.768 -3.807 7.707 1.00 50.62 91 THR A CA 1
ATOM 717 C C . THR A 1 91 ? 17.359 -3.063 6.520 1.00 50.62 91 THR A C 1
ATOM 719 O O . THR A 1 91 ? 18.410 -3.409 5.993 1.00 50.62 91 THR A O 1
ATOM 722 N N . SER A 1 92 ? 16.619 -2.077 6.010 1.00 50.09 92 SER A N 1
ATOM 723 C CA . SER A 1 92 ? 17.096 -1.204 4.954 1.00 50.09 92 SER A CA 1
ATOM 724 C C . SER A 1 92 ? 18.173 -0.333 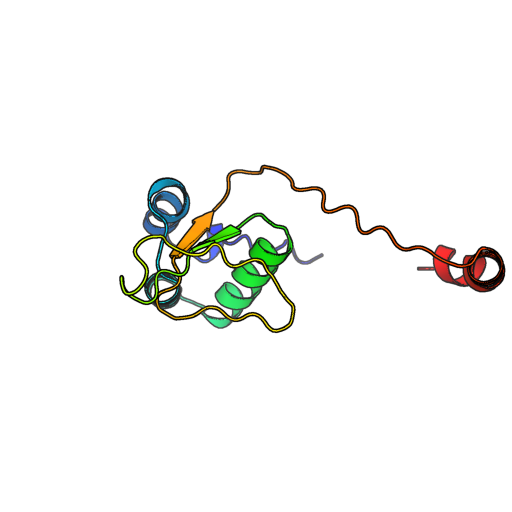5.591 1.00 50.09 92 SER A C 1
ATOM 726 O O . SER A 1 92 ? 17.884 0.690 6.221 1.00 50.09 92 SER A O 1
ATOM 728 N N . TRP A 1 93 ? 19.421 -0.779 5.515 1.00 54.62 93 TRP A N 1
ATOM 729 C CA . TRP A 1 93 ? 20.557 -0.007 5.985 1.00 54.62 93 TRP A CA 1
ATOM 730 C C . TRP A 1 93 ? 20.665 1.240 5.111 1.00 54.62 93 TRP A C 1
ATOM 732 O O . TRP A 1 93 ? 21.038 1.175 3.940 1.00 54.62 93 TRP A O 1
ATOM 742 N N . LYS A 1 94 ? 20.309 2.399 5.668 1.00 58.94 94 LYS A N 1
ATOM 743 C CA . LYS A 1 94 ? 20.582 3.681 5.019 1.00 58.94 94 LYS A CA 1
ATOM 744 C C . LYS A 1 94 ? 22.066 3.978 5.171 1.00 58.94 94 LYS A C 1
ATOM 746 O O . LYS A 1 94 ? 22.505 4.465 6.209 1.00 58.94 94 LYS A O 1
ATOM 751 N N . VAL A 1 95 ? 22.837 3.675 4.132 1.00 67.69 95 VAL A N 1
ATOM 752 C CA . VAL A 1 95 ? 24.231 4.108 4.042 1.00 67.69 95 VAL A CA 1
ATOM 753 C C . VAL A 1 95 ? 24.232 5.599 3.729 1.00 67.69 95 VAL A C 1
ATOM 755 O O . VAL A 1 95 ? 23.769 6.023 2.674 1.00 67.69 95 VAL A O 1
ATOM 758 N N . ALA A 1 96 ? 24.746 6.401 4.655 1.00 67.06 96 ALA A N 1
ATOM 759 C CA . ALA A 1 96 ? 25.020 7.805 4.411 1.00 67.06 96 ALA A CA 1
ATOM 760 C C . ALA A 1 96 ? 26.537 8.002 4.410 1.00 67.06 96 ALA A C 1
ATOM 762 O O . ALA A 1 96 ? 27.203 7.786 5.421 1.00 67.06 96 ALA A O 1
ATOM 763 N N . THR A 1 97 ? 27.096 8.396 3.270 1.00 71.31 97 THR A N 1
ATOM 764 C CA . THR A 1 97 ? 28.516 8.733 3.154 1.00 71.31 97 THR A CA 1
ATOM 765 C C . THR A 1 97 ? 28.701 10.212 3.458 1.00 71.31 97 THR A C 1
ATOM 767 O O . THR A 1 97 ? 28.230 11.067 2.709 1.00 71.31 97 THR A O 1
ATOM 770 N N . TRP A 1 98 ? 29.394 10.519 4.551 1.00 70.81 98 TRP A N 1
ATOM 771 C CA . TRP A 1 98 ? 29.682 11.890 4.967 1.00 70.81 98 TRP A CA 1
ATOM 772 C C . TRP A 1 98 ? 31.180 12.162 4.926 1.00 70.81 98 TRP A C 1
ATOM 774 O O . TRP A 1 98 ? 32.004 11.290 5.196 1.00 70.81 98 TRP A O 1
ATOM 784 N N . ASN A 1 99 ? 31.537 13.410 4.640 1.00 83.88 99 ASN A N 1
ATOM 785 C CA . ASN A 1 99 ? 32.912 13.864 4.769 1.00 83.88 99 ASN A CA 1
ATOM 786 C C . ASN A 1 99 ? 33.324 13.914 6.256 1.00 83.88 99 ASN A C 1
ATOM 788 O O . ASN A 1 99 ? 32.625 14.509 7.078 1.00 83.88 99 ASN A O 1
ATOM 792 N N . VAL A 1 100 ? 34.490 13.354 6.594 1.00 80.69 100 VAL A N 1
ATOM 793 C CA . VAL A 1 100 ? 34.998 13.273 7.979 1.00 80.69 100 VAL A CA 1
ATOM 794 C C . VAL A 1 100 ? 35.131 14.653 8.643 1.00 80.69 100 VAL A C 1
ATOM 796 O O . VAL A 1 100 ? 34.813 14.803 9.824 1.00 80.69 100 VAL A O 1
ATOM 799 N N . ASN A 1 101 ? 35.530 15.687 7.894 1.00 80.56 101 ASN A N 1
ATOM 800 C CA . ASN A 1 101 ? 35.651 17.048 8.427 1.00 80.56 101 ASN A CA 1
ATOM 801 C C . ASN A 1 101 ? 34.281 17.662 8.750 1.00 80.56 101 ASN A C 1
ATOM 803 O O . ASN A 1 101 ? 34.175 18.456 9.686 1.00 80.56 101 ASN A O 1
ATOM 807 N N . SER A 1 102 ? 33.233 17.259 8.023 1.00 79.38 102 SER A N 1
ATOM 808 C CA . SER A 1 102 ? 31.851 17.680 8.278 1.00 79.38 102 SER A CA 1
ATOM 809 C C . SER A 1 102 ? 31.272 17.027 9.535 1.00 79.38 102 SER A C 1
ATOM 811 O O . SER A 1 102 ? 30.590 17.700 10.305 1.00 79.38 102 SER A O 1
ATOM 813 N N . ILE A 1 103 ? 31.594 15.753 9.795 1.00 79.50 103 ILE A N 1
ATOM 814 C CA . ILE A 1 103 ? 31.201 15.079 11.042 1.00 79.50 103 ILE A CA 1
ATOM 815 C C . ILE A 1 103 ? 31.894 15.745 12.225 1.00 79.50 103 ILE A C 1
ATOM 817 O O . ILE A 1 103 ? 31.227 16.125 13.176 1.00 79.50 103 ILE A O 1
ATOM 821 N N . ARG A 1 104 ? 33.215 15.945 12.166 1.00 79.31 104 ARG A N 1
ATOM 822 C CA . ARG A 1 104 ? 33.977 16.498 13.297 1.00 79.31 104 ARG A CA 1
ATOM 823 C C . ARG A 1 104 ? 33.437 17.849 13.770 1.00 79.31 104 ARG A C 1
ATOM 825 O O . ARG A 1 104 ? 33.343 18.079 14.969 1.00 79.31 104 ARG A O 1
ATOM 832 N N . THR A 1 105 ? 33.061 18.723 12.838 1.00 82.75 105 THR A N 1
ATOM 833 C CA . THR A 1 105 ? 32.505 20.047 13.163 1.00 82.75 105 THR A CA 1
ATOM 834 C C . THR A 1 105 ? 31.084 19.989 13.715 1.00 82.75 105 THR A C 1
ATOM 836 O O . THR A 1 105 ? 30.684 20.891 14.443 1.00 82.75 105 THR A O 1
ATOM 839 N N . ARG A 1 106 ? 30.313 18.946 13.389 1.00 80.69 106 ARG A N 1
ATOM 840 C CA . ARG A 1 106 ? 28.893 18.824 13.757 1.00 80.69 106 ARG A CA 1
ATOM 841 C C . ARG A 1 106 ? 28.623 17.776 14.834 1.00 80.69 106 ARG A C 1
ATOM 843 O O . ARG A 1 106 ? 27.512 17.720 15.345 1.00 80.69 106 ARG A O 1
ATOM 850 N N . LEU A 1 107 ? 29.625 16.989 15.219 1.00 80.62 107 LEU A N 1
ATOM 851 C CA . LEU A 1 107 ? 29.533 15.944 16.235 1.00 80.62 107 LEU A CA 1
ATOM 852 C C . LEU A 1 107 ? 28.955 16.448 17.569 1.00 80.62 107 LEU A C 1
ATOM 854 O O . LEU A 1 107 ? 28.081 15.769 18.098 1.00 80.62 107 LEU A O 1
ATOM 858 N N . PRO A 1 108 ? 29.327 17.640 18.083 1.00 82.44 108 PRO A N 1
ATOM 859 C CA . PRO A 1 108 ? 28.727 18.153 19.314 1.00 82.44 108 PRO A CA 1
ATOM 860 C C . PRO A 1 108 ? 27.220 18.402 19.185 1.00 82.44 108 PRO A C 1
ATOM 862 O O . PRO A 1 108 ? 26.484 18.225 20.144 1.00 82.44 108 PRO A O 1
ATOM 865 N N . LEU A 1 109 ? 26.748 18.797 17.998 1.00 75.69 109 LEU A N 1
ATOM 866 C CA . LEU A 1 109 ? 25.326 19.029 17.732 1.00 75.69 109 LEU A CA 1
ATOM 867 C C . LEU A 1 109 ? 24.564 17.710 17.564 1.00 75.69 109 LEU A C 1
ATOM 869 O O . LEU A 1 109 ? 23.431 17.607 18.011 1.00 75.69 109 LEU A O 1
ATOM 873 N N . LEU A 1 110 ? 25.199 16.707 16.950 1.00 74.75 110 LEU A N 1
ATOM 874 C CA . LEU A 1 110 ? 24.619 15.377 16.741 1.00 74.75 110 LEU A CA 1
ATOM 875 C C . LEU A 1 110 ? 24.475 14.579 18.043 1.00 74.75 110 LEU A C 1
ATOM 877 O O . LEU A 1 110 ? 23.550 13.789 18.160 1.00 74.75 110 LEU A O 1
ATOM 881 N N . LEU A 1 111 ? 25.384 14.771 19.002 1.00 76.38 111 LEU A N 1
ATOM 882 C CA . LEU A 1 111 ? 25.337 14.100 20.307 1.00 76.38 111 LEU A CA 1
ATOM 883 C C . LEU A 1 111 ? 24.326 14.727 21.281 1.00 76.38 111 LEU A C 1
ATOM 885 O O . LEU A 1 111 ? 24.035 14.129 22.310 1.00 76.38 111 LEU A O 1
ATOM 889 N N . ASN A 1 112 ? 23.809 15.917 20.965 1.00 72.56 112 ASN A N 1
ATOM 890 C CA . ASN A 1 112 ? 22.829 16.644 21.776 1.00 72.56 112 ASN A CA 1
ATOM 891 C C . ASN A 1 112 ? 21.380 16.479 21.268 1.00 72.56 112 ASN A C 1
ATOM 893 O O . ASN A 1 112 ? 20.499 17.214 21.719 1.00 72.56 112 ASN A O 1
ATOM 897 N N . TRP A 1 113 ? 21.142 15.579 20.309 1.00 54.12 113 TRP A N 1
ATOM 898 C CA . TRP A 1 113 ? 19.817 15.235 19.779 1.00 54.12 113 TRP A CA 1
ATOM 899 C C . TRP A 1 113 ? 19.227 13.996 20.448 1.00 54.12 113 TRP A C 1
ATOM 901 O O . TRP A 1 113 ? 20.000 13.059 20.744 1.00 54.12 113 TRP A O 1
#

Radius of gyration: 18.14 Å; chains: 1; bounding box: 50×35×42 Å